Protein AF-A0A6B3FNG0-F1 (afdb_monomer)

Foldseek 3Di:
DDDDDPCPPPDVVVVVVCVVVVDDDDDPVRQPDDPPDPDSLVVQLVVCLVPPVVCVVPSVVSD

Secondary structure (DSSP, 8-state):
-PPP-HIIIIIHHHHHHHGGGTPPP--GGGSSS-SS-SS-HHHHHHHHHHH-HHHHHSGGGG-

Structure (mmCIF, N/CA/C/O backbone):
data_AF-A0A6B3FNG0-F1
#
_entry.id   AF-A0A6B3FNG0-F1
#
loop_
_atom_site.group_PDB
_atom_site.id
_atom_site.type_symbol
_atom_site.label_atom_id
_atom_site.label_alt_id
_atom_site.label_comp_id
_atom_site.label_asym_id
_atom_site.label_entity_id
_atom_site.label_seq_id
_atom_site.pdbx_PDB_ins_code
_atom_site.Cartn_x
_atom_site.Cartn_y
_atom_site.Cartn_z
_atom_site.occupancy
_atom_site.B_iso_or_equiv
_atom_site.auth_seq_id
_atom_site.auth_comp_id
_atom_site.auth_asym_id
_atom_site.auth_atom_id
_atom_site.pdbx_PDB_model_num
ATOM 1 N N . MET A 1 1 ? 18.148 -1.983 -31.352 1.00 56.78 1 MET A N 1
ATOM 2 C CA . MET A 1 1 ? 18.624 -1.177 -30.205 1.00 56.78 1 MET A CA 1
ATOM 3 C C . MET A 1 1 ? 17.493 -1.113 -29.194 1.00 56.78 1 MET A C 1
ATOM 5 O O . MET A 1 1 ? 16.365 -0.911 -29.625 1.00 56.78 1 MET A O 1
ATOM 9 N N . ALA A 1 2 ? 17.747 -1.359 -27.906 1.00 71.44 2 ALA A N 1
ATOM 10 C CA . ALA A 1 2 ? 16.704 -1.230 -26.888 1.00 71.44 2 ALA A CA 1
ATOM 11 C C . ALA A 1 2 ? 16.313 0.251 -26.760 1.00 71.44 2 ALA A C 1
ATOM 13 O O . ALA A 1 2 ? 17.182 1.109 -26.628 1.00 71.44 2 ALA A O 1
ATOM 14 N N . GLN A 1 3 ? 15.021 0.554 -26.872 1.00 83.00 3 GLN A N 1
ATOM 15 C CA . GLN A 1 3 ? 14.506 1.912 -26.727 1.00 83.00 3 GLN A CA 1
ATOM 16 C C . GLN A 1 3 ? 14.547 2.305 -25.247 1.00 83.00 3 GLN A C 1
ATOM 18 O O . GLN A 1 3 ? 13.944 1.627 -24.417 1.00 83.00 3 GLN A O 1
ATOM 23 N N . PHE A 1 4 ? 15.257 3.382 -24.912 1.00 83.12 4 PHE A N 1
ATOM 24 C CA . PHE A 1 4 ? 15.284 3.920 -23.552 1.00 83.12 4 PHE A CA 1
ATOM 25 C C . PHE A 1 4 ? 13.919 4.512 -23.184 1.00 83.12 4 PHE A C 1
ATOM 27 O O . PHE A 1 4 ? 13.331 5.269 -23.957 1.00 83.12 4 PHE A O 1
ATOM 34 N N . ASN A 1 5 ? 13.409 4.150 -22.010 1.00 88.44 5 ASN A N 1
ATOM 35 C CA . ASN A 1 5 ? 12.171 4.666 -21.434 1.00 88.44 5 ASN A CA 1
ATOM 36 C C . ASN A 1 5 ? 12.271 4.725 -19.898 1.00 88.44 5 ASN A C 1
ATOM 38 O O . ASN A 1 5 ? 13.258 4.286 -19.309 1.00 88.44 5 ASN A O 1
ATOM 42 N N . GLU A 1 6 ? 11.247 5.271 -19.243 1.00 83.81 6 GLU A N 1
ATOM 43 C CA . GLU A 1 6 ? 11.198 5.419 -17.780 1.00 83.81 6 GLU A CA 1
ATOM 44 C C . GLU A 1 6 ? 11.376 4.083 -17.034 1.00 83.81 6 GLU A C 1
ATOM 46 O O . GLU A 1 6 ? 12.109 4.029 -16.042 1.00 83.81 6 GLU A O 1
ATOM 51 N N . ALA A 1 7 ? 10.816 2.995 -17.577 1.00 81.88 7 ALA A N 1
ATOM 52 C CA . ALA A 1 7 ? 10.953 1.650 -17.029 1.00 81.88 7 ALA A CA 1
ATOM 53 C C . ALA A 1 7 ? 12.417 1.201 -16.958 1.00 81.88 7 ALA A C 1
ATOM 55 O O . ALA A 1 7 ? 12.927 0.914 -15.878 1.00 81.88 7 ALA A O 1
ATOM 56 N N . ASN A 1 8 ? 13.105 1.174 -18.100 1.00 84.00 8 ASN A N 1
ATOM 57 C CA . ASN A 1 8 ? 14.436 0.574 -18.205 1.00 84.00 8 ASN A CA 1
ATOM 58 C C . ASN A 1 8 ? 15.588 1.529 -17.870 1.00 84.00 8 ASN A C 1
ATOM 60 O O . ASN A 1 8 ? 16.697 1.065 -17.614 1.00 84.00 8 ASN A O 1
ATOM 64 N N . SER A 1 9 ? 15.340 2.840 -17.858 1.00 84.94 9 SER A N 1
ATOM 65 C CA . SER A 1 9 ? 16.387 3.831 -17.589 1.00 84.94 9 SER A CA 1
ATOM 66 C C . SER A 1 9 ? 16.532 4.113 -16.097 1.00 84.94 9 SER A C 1
ATOM 68 O O . SER A 1 9 ? 17.633 4.416 -15.645 1.00 84.94 9 SER A O 1
ATOM 70 N N . VAL A 1 10 ? 15.435 4.038 -15.329 1.00 89.00 10 VAL A N 1
ATOM 71 C CA . VAL A 1 10 ? 15.428 4.450 -13.915 1.00 89.00 10 VAL A CA 1
ATOM 72 C C . VAL A 1 10 ? 14.581 3.530 -13.041 1.00 89.00 10 VAL A C 1
ATOM 74 O O . VAL A 1 10 ? 15.101 2.966 -12.077 1.00 89.00 10 VAL A O 1
ATOM 77 N N . ARG A 1 11 ? 13.286 3.380 -13.345 1.00 91.38 11 ARG A N 1
ATOM 78 C CA . ARG A 1 11 ? 12.316 2.777 -12.421 1.00 91.38 11 ARG A CA 1
ATOM 79 C C . ARG A 1 11 ? 12.707 1.363 -12.014 1.00 91.38 11 ARG A C 1
ATOM 81 O O . ARG A 1 11 ? 12.771 1.066 -10.824 1.00 91.38 11 ARG A O 1
ATOM 88 N N . ASP A 1 12 ? 12.998 0.512 -12.990 1.00 92.81 12 ASP A N 1
ATOM 89 C CA . ASP A 1 12 ? 13.289 -0.896 -12.741 1.00 92.81 12 ASP A CA 1
ATOM 90 C C . ASP A 1 12 ? 14.620 -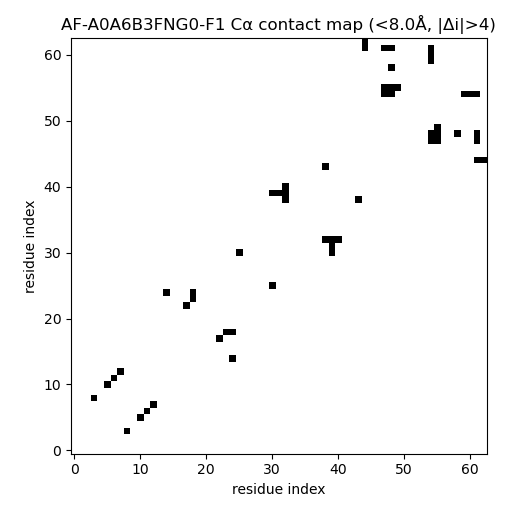1.054 -11.981 1.00 92.81 12 ASP A C 1
ATOM 92 O O . ASP A 1 12 ? 14.698 -1.824 -11.031 1.00 92.81 12 ASP A O 1
ATOM 96 N N . PHE A 1 13 ? 15.630 -0.228 -12.278 1.00 92.19 13 PHE A N 1
ATOM 97 C CA . PHE A 1 13 ? 16.905 -0.218 -11.547 1.00 92.19 13 PHE A CA 1
ATOM 98 C C . PHE A 1 13 ? 16.755 0.154 -10.062 1.00 92.19 13 PHE A C 1
ATOM 100 O O . PHE A 1 13 ? 17.449 -0.410 -9.207 1.00 92.19 13 PHE A O 1
ATOM 107 N N . ILE A 1 14 ? 15.884 1.121 -9.747 1.00 92.44 14 ILE A N 1
ATOM 108 C CA . ILE A 1 14 ? 15.591 1.520 -8.362 1.00 92.44 14 ILE A CA 1
ATOM 109 C C . ILE A 1 14 ? 14.751 0.445 -7.672 1.00 92.44 14 ILE A C 1
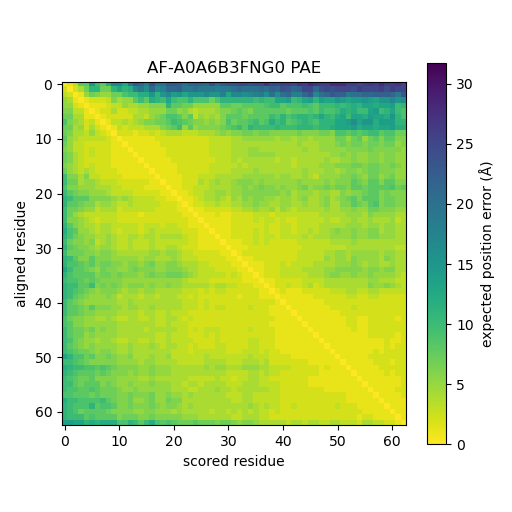ATOM 111 O O . ILE A 1 14 ? 15.081 0.043 -6.555 1.00 92.44 14 ILE A O 1
ATO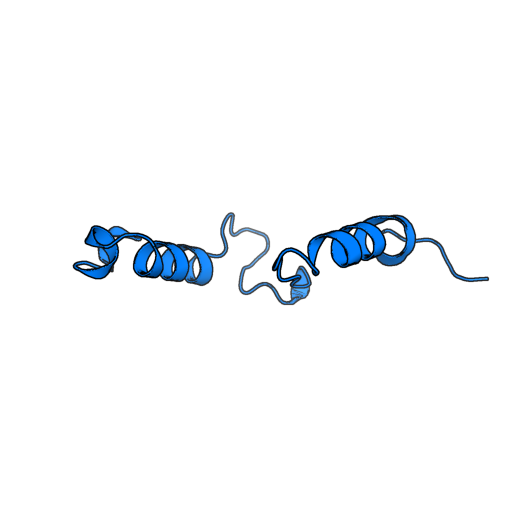M 115 N N . ARG A 1 15 ? 13.702 -0.051 -8.343 1.00 93.19 15 ARG A N 1
ATOM 116 C CA . ARG A 1 15 ? 12.845 -1.139 -7.852 1.00 93.19 15 ARG A CA 1
ATOM 117 C C . ARG A 1 15 ? 13.687 -2.333 -7.416 1.00 93.19 15 ARG A C 1
ATOM 119 O O . ARG A 1 15 ? 13.580 -2.763 -6.272 1.00 93.19 15 ARG A O 1
ATOM 126 N N . ASP A 1 16 ? 14.567 -2.803 -8.294 1.00 93.62 16 ASP A N 1
ATOM 127 C CA . ASP A 1 16 ? 15.365 -4.009 -8.067 1.00 93.62 16 ASP A CA 1
ATOM 128 C C . ASP A 1 16 ? 16.357 -3.838 -6.898 1.00 93.62 16 ASP A C 1
ATOM 130 O O . ASP A 1 16 ? 16.738 -4.816 -6.257 1.00 93.62 16 ASP A O 1
ATOM 134 N N . ARG A 1 17 ? 16.740 -2.597 -6.557 1.00 94.19 17 ARG A N 1
ATOM 135 C CA . ARG A 1 17 ? 17.517 -2.290 -5.341 1.00 94.19 17 ARG A CA 1
ATOM 136 C C . ARG A 1 17 ? 16.684 -2.238 -4.071 1.00 94.19 17 ARG A C 1
ATOM 138 O O . ARG A 1 17 ? 17.224 -2.508 -3.004 1.00 94.19 17 ARG A O 1
ATOM 145 N N . ALA A 1 18 ? 15.412 -1.866 -4.162 1.00 92.69 18 ALA A N 1
ATOM 146 C CA . ALA A 1 18 ? 14.520 -1.775 -3.013 1.00 92.69 18 ALA A CA 1
ATOM 147 C C . ALA A 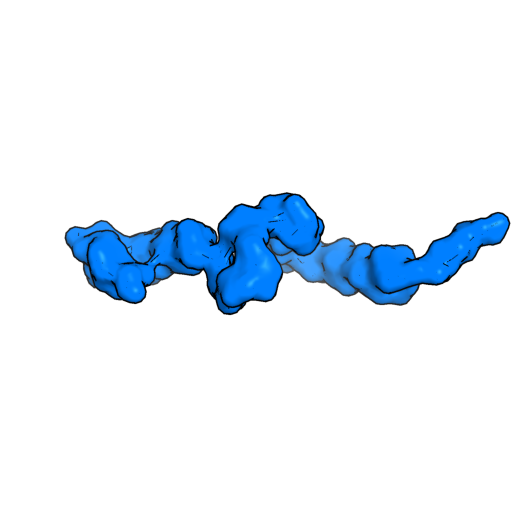1 18 ? 13.943 -3.144 -2.614 1.00 92.69 18 ALA A C 1
ATOM 149 O O . ALA A 1 18 ? 13.760 -3.406 -1.427 1.00 92.69 18 ALA A O 1
ATOM 150 N N . THR A 1 19 ? 13.694 -4.035 -3.582 1.00 92.69 19 THR A N 1
ATOM 151 C CA . THR A 1 19 ? 13.078 -5.355 -3.349 1.00 92.69 19 THR A CA 1
ATOM 152 C C . THR A 1 19 ? 13.792 -6.212 -2.290 1.00 92.69 19 THR A C 1
ATOM 154 O O . THR A 1 19 ? 13.097 -6.769 -1.440 1.00 92.69 19 THR A O 1
ATOM 157 N N . PRO A 1 20 ? 15.140 -6.292 -2.236 1.00 95.56 20 PRO A N 1
ATOM 158 C CA . PRO A 1 20 ? 15.836 -7.049 -1.191 1.00 95.56 20 PRO A CA 1
ATOM 159 C C . PRO A 1 20 ? 15.561 -6.565 0.240 1.00 95.56 20 PRO A C 1
ATOM 161 O O . PRO A 1 20 ? 15.735 -7.332 1.182 1.00 95.56 20 PRO A O 1
ATOM 164 N N . PHE A 1 21 ? 15.111 -5.318 0.417 1.00 94.50 21 PHE A N 1
ATOM 165 C CA . PHE A 1 21 ? 14.760 -4.743 1.720 1.00 94.50 21 PHE A CA 1
ATOM 166 C C . PHE A 1 21 ? 13.286 -4.959 2.102 1.00 94.50 21 PHE A C 1
ATOM 168 O O . PHE A 1 21 ? 12.811 -4.377 3.074 1.00 94.50 21 PHE A O 1
ATOM 175 N N . GLY A 1 22 ? 12.555 -5.793 1.355 1.00 90.88 22 GLY A N 1
ATOM 176 C CA . GLY A 1 22 ? 11.154 -6.120 1.633 1.00 90.88 22 GLY A CA 1
ATOM 177 C C . GLY A 1 22 ? 10.143 -5.151 1.017 1.00 90.88 22 GLY A C 1
ATOM 178 O O . GLY A 1 22 ? 8.952 -5.259 1.299 1.00 90.88 22 GLY A O 1
ATOM 179 N N . THR A 1 23 ? 10.583 -4.222 0.164 1.00 91.00 23 THR A N 1
ATOM 180 C CA . THR A 1 23 ? 9.676 -3.325 -0.562 1.00 91.00 23 THR A CA 1
ATOM 181 C C . THR A 1 23 ? 8.964 -4.079 -1.683 1.00 91.00 23 THR A C 1
ATOM 183 O O . THR A 1 23 ? 9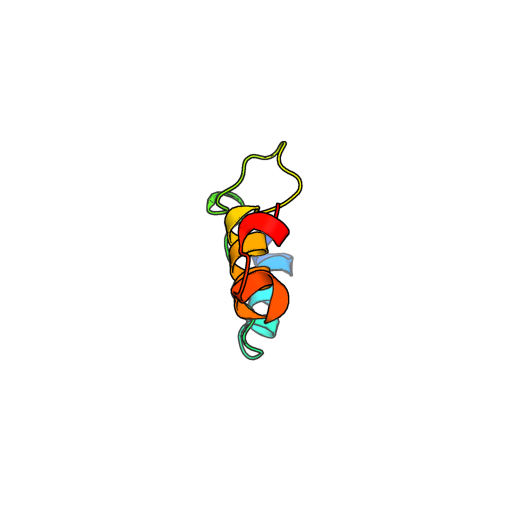.598 -4.560 -2.626 1.00 91.00 23 THR A O 1
ATOM 186 N N . GLN A 1 24 ? 7.634 -4.140 -1.611 1.00 90.81 24 GLN A N 1
ATOM 187 C CA . GLN A 1 24 ? 6.791 -4.675 -2.677 1.00 90.81 24 GLN A CA 1
ATOM 188 C C . GLN A 1 24 ? 6.575 -3.617 -3.765 1.00 90.81 24 GLN A C 1
ATOM 190 O O . GLN A 1 24 ? 6.182 -2.487 -3.482 1.00 90.81 24 GLN A O 1
ATOM 195 N N . PHE A 1 25 ? 6.808 -3.998 -5.019 1.00 91.62 25 PHE A N 1
ATOM 196 C CA . PHE A 1 25 ? 6.469 -3.181 -6.179 1.00 91.62 25 PHE A CA 1
ATOM 197 C C . PHE A 1 25 ? 5.103 -3.582 -6.728 1.00 91.62 25 PHE A C 1
ATOM 199 O O . PHE A 1 25 ? 4.843 -4.769 -6.914 1.00 91.62 25 PHE A O 1
ATOM 206 N N . VAL A 1 26 ? 4.268 -2.586 -7.022 1.00 92.06 26 VAL A N 1
ATOM 207 C CA . VAL A 1 26 ? 2.988 -2.755 -7.715 1.00 92.06 26 VAL A CA 1
ATOM 208 C C . VAL A 1 26 ? 2.941 -1.745 -8.867 1.00 92.06 26 VAL A C 1
ATOM 210 O O . VAL A 1 26 ? 3.156 -0.552 -8.626 1.00 92.06 26 VAL A O 1
ATOM 213 N N . PRO A 1 27 ? 2.711 -2.185 -10.116 1.00 90.94 27 PRO A N 1
ATOM 214 C CA . PRO A 1 27 ? 2.498 -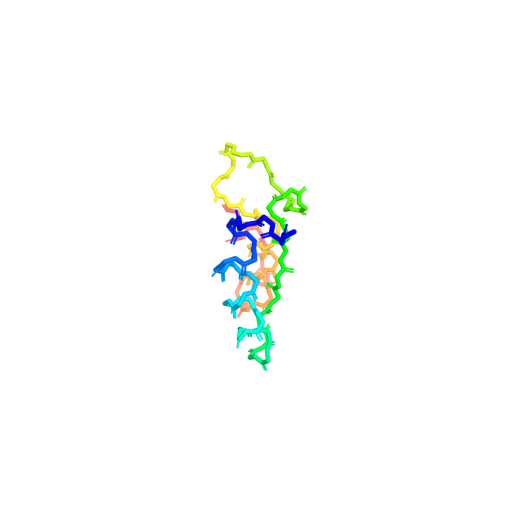1.289 -11.246 1.00 90.94 27 PRO A CA 1
ATOM 215 C C . PRO A 1 27 ? 1.336 -0.318 -11.003 1.00 90.94 27 PRO A C 1
ATOM 217 O O . PRO A 1 27 ? 0.317 -0.685 -10.428 1.00 90.94 27 PRO A O 1
ATOM 220 N N . GLY A 1 28 ? 1.458 0.922 -11.483 1.00 90.31 28 GLY A N 1
ATOM 221 C CA . GLY A 1 28 ? 0.444 1.960 -11.251 1.00 90.31 28 GLY A CA 1
ATOM 222 C C . GLY A 1 28 ? -0.956 1.604 -11.766 1.00 90.31 28 GLY A C 1
ATOM 223 O O . GLY A 1 28 ? -1.944 1.993 -11.159 1.00 90.31 28 GLY A O 1
ATOM 224 N N . ASN A 1 29 ? -1.039 0.832 -12.850 1.00 91.44 29 ASN A N 1
ATOM 225 C CA . ASN A 1 29 ? -2.284 0.333 -13.442 1.00 91.44 29 ASN A CA 1
ATOM 226 C C . ASN A 1 29 ? -2.884 -0.885 -12.715 1.00 91.44 29 ASN A C 1
ATOM 228 O O . ASN A 1 29 ? -3.988 -1.296 -13.053 1.00 91.44 29 ASN A O 1
ATOM 232 N N . GLU A 1 30 ? -2.156 -1.473 -11.766 1.00 93.94 30 GLU A N 1
ATOM 233 C CA . GLU A 1 30 ? -2.617 -2.574 -10.910 1.00 93.94 30 GLU A CA 1
ATOM 234 C C . GLU A 1 30 ? -2.964 -2.090 -9.495 1.00 93.94 30 GLU A C 1
ATOM 236 O O . GLU A 1 30 ? -3.416 -2.870 -8.657 1.00 93.94 30 GLU A O 1
ATOM 241 N N . LEU A 1 31 ? -2.757 -0.801 -9.209 1.00 93.44 31 LEU A N 1
ATOM 242 C CA . LEU A 1 31 ? -3.182 -0.203 -7.956 1.00 93.44 31 LEU A CA 1
ATOM 243 C C . LEU A 1 31 ? -4.709 -0.225 -7.867 1.00 93.44 31 LEU A C 1
ATOM 245 O O . LEU A 1 31 ? -5.398 0.223 -8.781 1.00 93.44 31 LEU A O 1
ATOM 249 N N . ALA A 1 32 ? -5.230 -0.689 -6.732 1.00 92.94 32 ALA A N 1
ATOM 250 C CA . ALA A 1 32 ? -6.653 -0.646 -6.408 1.00 92.94 32 ALA A CA 1
ATOM 251 C C . ALA A 1 32 ? -7.082 0.776 -6.000 1.00 92.94 32 ALA A C 1
ATOM 253 O O . ALA A 1 32 ? -7.515 1.002 -4.876 1.00 92.94 32 ALA A O 1
ATOM 254 N N . ARG A 1 33 ? -6.865 1.742 -6.898 1.00 93.50 33 ARG A N 1
ATOM 255 C CA . ARG A 1 33 ? -7.372 3.110 -6.807 1.00 93.50 33 ARG A CA 1
ATOM 256 C C . ARG A 1 33 ? -7.521 3.731 -8.188 1.00 93.50 33 ARG A C 1
ATOM 258 O O . ARG A 1 33 ? -6.819 3.352 -9.129 1.00 93.50 33 ARG A O 1
ATOM 265 N N . THR A 1 34 ? -8.370 4.733 -8.299 1.00 93.38 34 THR A N 1
ATOM 266 C CA . THR A 1 34 ? -8.452 5.609 -9.461 1.00 93.38 34 THR A CA 1
ATOM 267 C C . THR A 1 34 ? -7.413 6.731 -9.379 1.00 93.38 34 THR A C 1
ATOM 269 O O . THR A 1 34 ? -6.722 6.931 -8.378 1.00 93.38 34 THR A O 1
ATOM 272 N N . THR A 1 35 ? -7.245 7.472 -10.475 1.00 92.75 35 THR A N 1
ATOM 273 C CA . THR A 1 35 ? -6.277 8.579 -10.538 1.00 92.75 35 THR A CA 1
ATOM 274 C C . THR A 1 35 ? -6.716 9.821 -9.762 1.00 92.75 35 THR A C 1
ATOM 276 O O . THR A 1 35 ? -5.880 10.678 -9.487 1.00 92.75 35 THR A O 1
ATOM 279 N N . ASP A 1 36 ? -8.005 9.941 -9.447 1.00 94.12 36 ASP A N 1
ATOM 280 C CA . ASP A 1 36 ? -8.576 10.997 -8.605 1.00 94.12 36 ASP A CA 1
ATOM 281 C C . ASP A 1 36 ? -8.493 10.680 -7.102 1.00 94.12 36 ASP A C 1
ATOM 283 O O . ASP A 1 36 ? -8.550 11.592 -6.277 1.00 94.12 36 ASP A O 1
ATOM 287 N N . GLU A 1 37 ? -8.267 9.418 -6.738 1.00 93.19 37 GLU A N 1
ATOM 288 C CA . GLU A 1 37 ? -8.068 8.992 -5.357 1.00 93.19 37 GLU A CA 1
ATOM 289 C C . GLU A 1 37 ? -6.633 9.263 -4.879 1.00 93.19 37 GLU A C 1
ATOM 291 O O . GLU A 1 37 ? -5.629 8.841 -5.469 1.00 93.19 37 GLU A O 1
ATOM 296 N N . VAL A 1 38 ? -6.515 9.958 -3.746 1.00 91.94 38 VAL A N 1
ATOM 297 C CA . VAL A 1 38 ? -5.217 10.357 -3.178 1.00 91.94 38 VAL A CA 1
ATOM 298 C C . VAL A 1 38 ? -4.490 9.171 -2.535 1.00 91.94 38 VAL A C 1
ATOM 300 O O . VAL A 1 38 ? -3.261 9.096 -2.594 1.00 91.94 38 VAL A O 1
ATOM 303 N N . LEU A 1 39 ? -5.238 8.234 -1.950 1.00 93.88 39 LEU A N 1
ATOM 304 C CA . LEU A 1 39 ? -4.727 7.116 -1.157 1.00 93.88 39 LEU A CA 1
ATOM 305 C C . LEU A 1 39 ? -5.204 5.770 -1.713 1.00 93.88 39 LEU A C 1
ATOM 307 O O . LEU A 1 39 ? -6.203 5.687 -2.415 1.00 93.88 39 LEU A O 1
ATOM 311 N N . LEU A 1 40 ? -4.483 4.705 -1.361 1.00 94.50 40 LEU A N 1
ATOM 312 C CA . LEU A 1 40 ? -4.953 3.325 -1.510 1.00 94.50 40 LEU A CA 1
ATOM 313 C C . LEU A 1 40 ? -5.764 2.969 -0.260 1.00 94.50 40 LEU A C 1
ATOM 315 O O . LEU A 1 40 ? -5.218 2.326 0.638 1.00 94.50 40 LEU A O 1
ATOM 319 N N . GLU A 1 41 ? -7.005 3.451 -0.152 1.00 94.31 41 GLU A N 1
ATOM 320 C CA . GLU A 1 41 ? -7.763 3.417 1.110 1.00 94.31 41 GLU A CA 1
ATOM 321 C C . GLU A 1 41 ? -7.764 2.041 1.781 1.00 94.31 41 GLU A C 1
ATOM 323 O O . GLU A 1 41 ? -7.323 1.926 2.923 1.00 94.31 41 GLU A O 1
ATOM 328 N N . ASP A 1 42 ? -8.135 0.985 1.057 1.00 93.38 42 ASP A N 1
ATOM 329 C CA . ASP A 1 42 ? -8.183 -0.378 1.602 1.00 93.38 42 ASP A CA 1
ATOM 330 C C . ASP A 1 42 ? -6.823 -0.850 2.133 1.00 93.38 42 ASP A C 1
ATOM 332 O O . ASP A 1 42 ? -6.720 -1.469 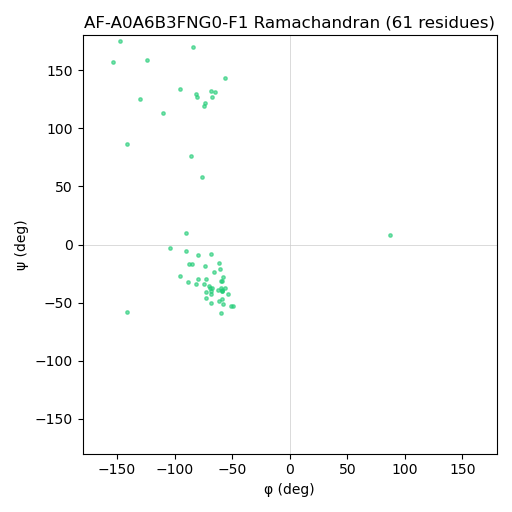3.197 1.00 93.38 42 ASP A O 1
ATOM 336 N N . SER A 1 43 ? -5.746 -0.523 1.410 1.00 94.50 43 SER A N 1
ATOM 337 C CA . SER A 1 43 ? -4.382 -0.878 1.818 1.00 94.50 43 SER A CA 1
ATOM 338 C C . SER A 1 43 ? -3.956 -0.106 3.065 1.00 94.50 43 SER A C 1
ATOM 340 O O . SER A 1 43 ? -3.314 -0.669 3.955 1.00 94.50 43 S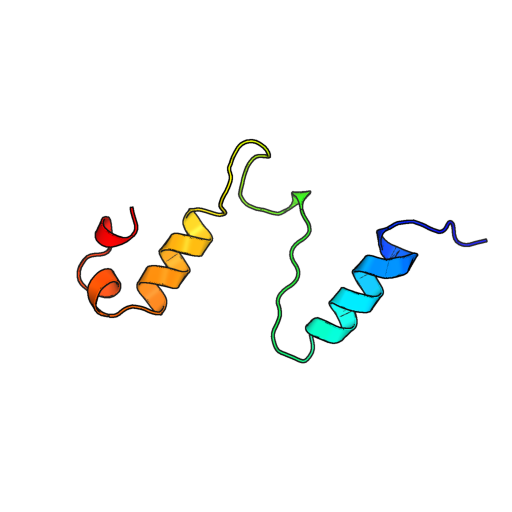ER A O 1
ATOM 342 N N . VAL A 1 44 ? -4.317 1.177 3.143 1.00 94.94 44 VAL A N 1
ATOM 343 C CA . VAL A 1 44 ? -3.998 2.048 4.278 1.00 94.94 44 VAL A CA 1
ATOM 344 C C . VAL A 1 44 ? -4.779 1.609 5.514 1.00 94.94 44 VAL A C 1
ATOM 346 O O . VAL A 1 44 ? -4.159 1.356 6.546 1.00 94.94 44 VAL A O 1
ATOM 349 N N . LYS A 1 45 ? -6.099 1.418 5.412 1.00 96.50 45 LYS A N 1
ATOM 350 C CA . LYS A 1 45 ? -6.946 0.939 6.516 1.00 96.50 45 LYS A CA 1
ATOM 351 C C . LYS A 1 45 ? -6.481 -0.422 7.023 1.00 96.50 45 LYS A C 1
ATOM 353 O O . LYS A 1 45 ? -6.254 -0.594 8.221 1.00 96.50 45 LYS A O 1
ATOM 358 N N . GLY A 1 46 ? -6.218 -1.366 6.115 1.00 96.31 46 GLY A N 1
ATOM 359 C CA . GLY A 1 46 ? -5.672 -2.676 6.471 1.00 96.31 46 GLY A CA 1
ATOM 360 C C . GLY A 1 46 ? -4.322 -2.589 7.195 1.00 96.31 46 GLY A C 1
ATOM 361 O O . GLY A 1 46 ? -4.080 -3.315 8.164 1.00 96.31 46 GLY A O 1
ATOM 362 N N . ALA A 1 47 ? -3.442 -1.673 6.778 1.00 95.81 47 ALA A N 1
ATOM 363 C CA . ALA A 1 47 ? -2.176 -1.429 7.463 1.00 95.81 47 ALA A CA 1
ATOM 364 C C . ALA A 1 47 ? -2.371 -0.798 8.851 1.00 95.81 47 ALA A C 1
ATOM 366 O O . ALA A 1 47 ? -1.716 -1.236 9.799 1.00 95.81 47 ALA A O 1
ATOM 367 N N . LEU A 1 48 ? -3.278 0.172 8.990 1.00 97.56 48 LEU A N 1
ATOM 368 C CA . LEU A 1 48 ? -3.599 0.824 10.262 1.00 97.56 48 LEU A CA 1
ATOM 369 C C . LEU A 1 48 ? -4.156 -0.177 11.280 1.00 97.56 48 LEU A C 1
ATOM 371 O O . LEU A 1 48 ? -3.627 -0.267 12.385 1.00 97.56 48 LEU A O 1
ATOM 375 N N . ILE A 1 49 ? -5.129 -1.001 10.884 1.00 97.81 49 ILE A N 1
ATOM 376 C CA . ILE A 1 49 ? -5.693 -2.074 11.722 1.00 97.81 49 ILE A CA 1
ATOM 377 C C . ILE A 1 49 ? -4.605 -3.074 12.142 1.00 97.81 49 ILE A C 1
ATOM 379 O O . ILE A 1 49 ? -4.576 -3.545 13.279 1.00 97.81 49 ILE A O 1
ATOM 383 N N . ARG A 1 50 ? -3.683 -3.418 11.236 1.00 97.12 50 ARG A N 1
ATOM 384 C CA . ARG A 1 50 ? -2.598 -4.366 11.527 1.00 97.12 50 ARG A CA 1
ATOM 385 C C . ARG A 1 50 ? -1.561 -3.804 12.502 1.00 97.12 50 ARG A C 1
ATOM 387 O O . ARG A 1 50 ? -1.015 -4.569 13.295 1.00 97.12 50 ARG A O 1
ATOM 394 N N . LEU A 1 51 ? -1.242 -2.516 12.399 1.00 97.44 51 LEU A N 1
ATOM 395 C CA . LEU A 1 51 ? -0.132 -1.887 13.121 1.00 97.44 51 LEU A CA 1
ATOM 396 C C . LEU A 1 51 ? -0.558 -1.210 14.428 1.00 97.44 51 LEU A C 1
ATOM 398 O O . LEU A 1 51 ? 0.264 -1.104 15.335 1.00 97.44 51 LEU A O 1
ATOM 402 N N . ASN A 1 52 ? -1.809 -0.762 14.539 1.00 97.94 52 ASN A N 1
ATOM 403 C CA . ASN A 1 52 ? -2.306 -0.024 15.695 1.00 97.94 52 ASN A CA 1
ATOM 404 C C . ASN A 1 52 ? -3.315 -0.871 16.504 1.00 97.94 52 ASN A C 1
ATOM 406 O O . ASN A 1 52 ? -4.412 -1.143 16.013 1.00 97.94 52 ASN A O 1
ATOM 410 N N . PRO A 1 53 ? -2.992 -1.271 17.751 1.00 97.56 53 PRO A N 1
ATOM 411 C CA . PRO A 1 53 ? -3.892 -2.057 18.599 1.00 97.56 53 PRO A CA 1
ATOM 412 C C . PRO A 1 53 ? -5.237 -1.389 18.915 1.00 97.56 53 PRO A C 1
ATOM 414 O O . PRO A 1 53 ? -6.233 -2.090 19.072 1.00 97.56 53 PRO A O 1
ATOM 417 N N . GLU A 1 54 ? -5.285 -0.059 19.002 1.00 98.12 54 GLU A N 1
ATOM 418 C CA . GLU A 1 54 ? -6.516 0.681 19.304 1.00 98.12 54 GLU A CA 1
ATOM 419 C C . GLU A 1 54 ? -7.477 0.671 18.115 1.00 98.12 54 GLU A C 1
ATOM 421 O O . GLU A 1 54 ? -8.676 0.467 18.292 1.00 98.12 54 GLU A O 1
ATOM 426 N N . ILE A 1 55 ? -6.937 0.823 16.903 1.00 98.00 55 ILE A N 1
ATOM 427 C CA . ILE A 1 55 ? -7.698 0.697 15.653 1.00 98.00 55 ILE A CA 1
ATOM 428 C C . ILE A 1 55 ? -8.089 -0.766 15.430 1.00 98.00 55 ILE A C 1
ATOM 430 O O . ILE A 1 55 ? -9.190 -1.061 14.989 1.00 98.00 55 ILE A O 1
ATOM 434 N N . LYS A 1 56 ? -7.232 -1.723 15.800 1.00 97.62 56 LYS A N 1
ATOM 435 C CA . LYS A 1 56 ? -7.589 -3.146 15.749 1.00 97.62 56 LYS A CA 1
ATOM 436 C C . LYS A 1 56 ? -8.796 -3.486 16.629 1.00 97.62 56 LYS A C 1
ATOM 438 O O . LYS A 1 56 ? -9.579 -4.358 16.261 1.00 97.62 56 LYS A O 1
ATOM 443 N N . ALA A 1 57 ? -8.914 -2.849 17.796 1.00 97.88 57 ALA A N 1
ATOM 444 C CA . ALA A 1 57 ? -10.033 -3.053 18.714 1.00 97.88 57 ALA A CA 1
ATOM 445 C C . ALA A 1 57 ? -11.338 -2.411 18.210 1.00 97.88 57 ALA A C 1
ATOM 447 O O . ALA A 1 57 ? -12.415 -2.923 18.506 1.00 97.88 57 ALA A O 1
ATOM 448 N N . GLU A 1 58 ? -11.239 -1.326 17.442 1.00 97.62 58 GLU A N 1
ATOM 449 C CA . GLU A 1 58 ? -12.369 -0.598 16.860 1.00 97.62 58 GLU A CA 1
ATOM 450 C C . GLU A 1 58 ? -12.002 -0.134 15.434 1.00 97.62 58 GLU A C 1
ATOM 452 O O . GLU A 1 58 ? -11.479 0.973 15.272 1.00 97.62 58 GLU A O 1
ATOM 457 N N . PRO A 1 59 ? -12.213 -0.991 14.407 1.00 95.06 59 PRO A N 1
ATOM 458 C CA . PRO A 1 59 ? -11.742 -0.751 13.037 1.00 95.06 59 PRO A CA 1
ATOM 459 C C . PRO A 1 59 ? -12.246 0.538 12.391 1.00 95.06 59 PRO A C 1
ATOM 461 O O . PRO A 1 59 ? -11.524 1.121 11.588 1.00 95.06 59 PRO A O 1
ATOM 464 N N . ASP A 1 60 ? -13.425 1.014 12.790 1.00 95.88 60 ASP A N 1
ATOM 465 C CA . ASP A 1 60 ? -14.035 2.257 12.300 1.00 95.88 60 ASP A CA 1
ATOM 466 C C . ASP A 1 60 ? -13.175 3.499 12.610 1.00 95.88 60 ASP A C 1
ATOM 468 O O . ASP A 1 60 ? -13.330 4.540 11.987 1.00 95.88 60 ASP A O 1
ATOM 472 N N . LYS A 1 61 ? -12.197 3.400 13.523 1.00 94.75 61 LYS A N 1
ATOM 473 C CA . LYS A 1 61 ? -11.187 4.452 13.751 1.00 94.75 61 LYS A CA 1
ATOM 474 C C . LYS A 1 61 ? -10.201 4.640 12.592 1.00 94.75 61 LYS A C 1
ATOM 476 O O . LYS A 1 61 ? -9.347 5.521 12.674 1.00 94.75 61 LYS A O 1
ATOM 481 N N . ALA A 1 62 ? -10.231 3.764 11.588 1.00 94.25 62 ALA A N 1
ATOM 482 C CA . ALA A 1 62 ? -9.412 3.871 10.383 1.00 94.25 62 ALA A CA 1
ATOM 483 C C . ALA A 1 62 ? -10.093 4.660 9.249 1.00 94.25 62 ALA A C 1
ATOM 485 O O . ALA A 1 62 ? -9.445 4.868 8.219 1.00 94.25 62 ALA A O 1
ATOM 486 N N . ASP A 1 63 ? -11.360 5.050 9.420 1.00 88.81 63 ASP A N 1
ATOM 487 C CA . ASP A 1 63 ? -12.082 5.964 8.525 1.00 88.81 63 ASP A CA 1
ATOM 488 C C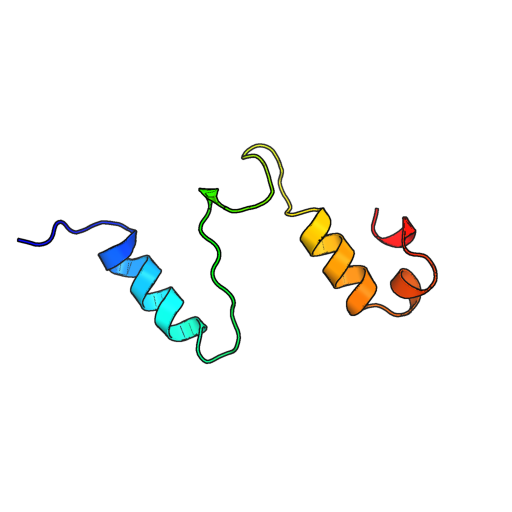 . ASP A 1 63 ? -11.746 7.433 8.830 1.00 88.81 63 ASP A C 1
ATOM 490 O O . ASP A 1 63 ? -11.599 8.204 7.853 1.00 88.81 63 ASP A O 1
#

Nearest PDB structures (foldseek):
  8fks-assembly1_NE  TM=3.076E-01  e=6.758E+00  Homo sapiens

Mean predicted aligned error: 4.86 Å

Radius of gyration: 16.56 Å; Cα contacts (8 Å, |Δi|>4): 28; chains: 1; bounding box: 33×18×50 Å

Sequence (63 aa):
MAQFNEANSVRDFIRDRATPFGTQFVPGNELARTTDEVLLEDSVKGALIRLNPEIKAEPDKAD

pLDDT: mean 92.02, std 6.51, range [56.78, 98.12]

Solvent-accessible surface area (backbone atoms only — not comparable to full-atom values): 4090 Å² total; per-residue (Å²): 132,88,81,85,44,68,56,81,70,45,50,49,66,52,47,68,65,40,39,86,77,72,50,82,87,76,60,80,90,72,46,87,53,58,94,87,50,92,58,50,56,71,62,49,37,54,47,44,36,73,74,34,72,70,28,52,75,41,60,76,74,58,114